Protein AF-A0A2G7GW91-F1 (afdb_monomer)

Sequence (161 aa):
MSASPCAATITGAGRRMSYNGSCSSRGRRMSDLETQLFVAMFKKSPIGMALVSPLGRFMTVNDALCALLGYPRERLLTLTFQDITHPDDLDADLTLLRQLMDGDITQYEMRKRYRHADGELLWAQLNVSMILGDDGGPAFFVSQIQGLPVPAPTWPAPVSG

Solvent-accessible surface area (backbone atoms only — not comparable to full-atom values): 9797 Å² total; per-residue (Å²): 138,90,85,87,85,86,87,83,88,84,86,88,83,90,80,92,78,82,86,84,71,83,87,76,100,78,84,80,65,67,64,58,53,54,51,50,50,49,52,47,53,53,53,69,34,85,53,15,31,34,36,26,38,80,85,39,34,32,75,46,70,20,60,34,30,26,65,73,37,60,38,57,64,74,58,48,50,74,36,38,61,70,80,35,36,37,73,90,49,40,64,61,51,54,51,54,49,48,38,39,73,74,60,80,33,70,56,53,72,50,79,44,44,32,52,30,66,88,69,50,80,40,38,27,44,39,38,40,35,68,40,68,38,97,86,71,44,77,54,31,31,47,35,40,41,40,83,44,78,76,78,76,82,84,71,76,75,80,78,77,127

pLDDT: mean 81.81, std 23.0, range [27.7, 98.19]

Foldseek 3Di:
DDDDDDDDDDDDDDDDDPPPDDDDPDDPPPVVVVVVVVCCCQQVPLWWKFKAFLVQATPFIYPNVCVQQVHDRVVSNVDGQLVFFDPVCNVVVVVVSVCCQVVVDQKDKDWGWTQHPVRDIWIWIKIKGFDADPVRGTGIIMITIGTDPDDDPPDDDPPPD

Nearest PDB structures (foldseek):
  4zpk-assembly1_A  TM=8.895E-01  e=8.158E-08  Mus musculus
  4zp4-assembly1_A  TM=9.093E-01  e=2.058E-07  Mus musculus
  4zqd-assembly1_A  TM=9.017E-01  e=1.833E-07  Mus musculus
  5y7y-assembly1_B  TM=8.865E-01  e=2.448E-07  Bos taurus
  9bkv-assembly1_B  TM=7.837E-01  e=2.336E-06  Escherichia coli

Radius of gyration: 28.48 Å; Cα contacts (8 Å, |Δi|>4): 214; chains: 1; bounding box: 111×49×49 Å

Secondary structure (DSSP, 8-state):
-------------S------------SSSHHHHHHHHHHHHHHH-SSEEEEE-TTSBEEEE-HHHHHHH---HHHHHHSBHHHHB-HHHHHHHHHHHHHHHHTS-SEEEEEEEEE-TTS-EEEEEEEEEEEE-TTSSEEEEEEEEEE-PPPPP-PPPP---

Mean predicted aligned error: 12.07 Å

Structure (mmCIF, N/CA/C/O backbone):
data_AF-A0A2G7GW91-F1
#
_entry.id   AF-A0A2G7GW91-F1
#
loop_
_atom_site.group_PDB
_atom_site.id
_atom_site.type_symbol
_atom_site.label_atom_id
_atom_site.label_alt_id
_atom_site.label_comp_id
_atom_site.label_asym_id
_atom_site.label_entity_id
_atom_site.label_seq_id
_atom_site.pdbx_PDB_ins_code
_atom_site.Cartn_x
_atom_site.Cartn_y
_atom_site.Cartn_z
_atom_site.occupancy
_atom_site.B_iso_or_equiv
_atom_site.auth_seq_id
_atom_site.auth_comp_id
_atom_site.auth_asym_id
_atom_site.auth_atom_id
_atom_site.pdbx_PDB_model_num
ATOM 1 N N . MET A 1 1 ? 54.455 -26.259 28.833 1.00 38.09 1 MET A N 1
ATOM 2 C CA . MET A 1 1 ? 55.429 -26.974 27.982 1.00 38.09 1 MET A CA 1
ATOM 3 C C . MET A 1 1 ? 56.048 -25.953 27.047 1.00 38.09 1 MET A C 1
ATOM 5 O O . MET A 1 1 ? 55.324 -25.284 26.326 1.00 38.09 1 MET A O 1
ATOM 9 N N . SER A 1 2 ? 57.352 -25.744 27.204 1.00 37.44 2 SER A N 1
ATOM 10 C CA . SER A 1 2 ? 58.182 -24.775 26.484 1.00 3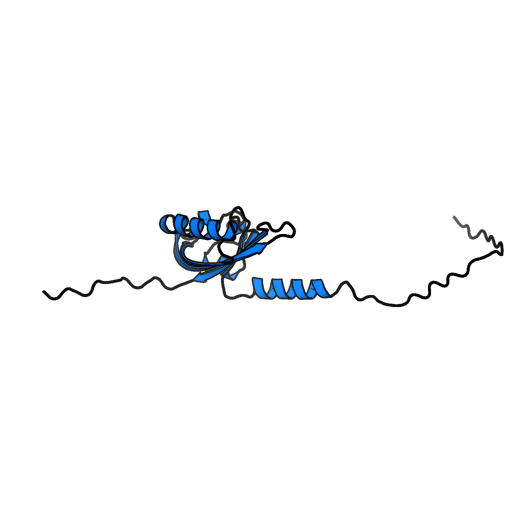7.44 2 SER A CA 1
ATOM 11 C C . SER A 1 2 ? 58.694 -25.397 25.186 1.00 37.44 2 SER A C 1
ATOM 13 O O . SER A 1 2 ? 59.172 -26.528 25.236 1.00 37.44 2 SER A O 1
ATOM 15 N N . ALA A 1 3 ? 58.628 -24.661 24.074 1.00 33.16 3 ALA A N 1
ATOM 16 C CA . ALA A 1 3 ? 59.580 -24.779 22.970 1.00 33.16 3 ALA A CA 1
ATOM 17 C C . ALA A 1 3 ? 59.460 -23.565 22.024 1.00 33.16 3 ALA A C 1
ATOM 19 O O . ALA A 1 3 ? 58.476 -23.410 21.308 1.00 33.16 3 ALA A O 1
ATOM 20 N N . SER A 1 4 ? 60.501 -22.737 22.018 1.00 32.06 4 SER A N 1
ATOM 21 C CA . SER A 1 4 ? 60.953 -21.899 20.895 1.00 32.06 4 SER A CA 1
ATOM 22 C C . SER A 1 4 ? 62.344 -22.417 20.494 1.00 32.06 4 SER A C 1
ATOM 24 O O . SER A 1 4 ? 62.988 -23.057 21.326 1.00 32.06 4 SER A O 1
ATOM 26 N N . PRO A 1 5 ? 62.938 -22.007 19.362 1.00 42.91 5 PRO A N 1
ATOM 27 C CA . PRO A 1 5 ? 62.417 -21.885 18.000 1.00 42.91 5 PRO A CA 1
ATOM 28 C C . PRO A 1 5 ? 63.302 -22.698 17.018 1.00 42.91 5 PRO A C 1
ATOM 30 O O . PRO A 1 5 ? 64.439 -23.042 17.328 1.00 42.91 5 PRO A O 1
ATOM 33 N N . CYS A 1 6 ? 62.826 -22.978 15.802 1.00 30.09 6 CYS A N 1
ATOM 34 C CA . CYS A 1 6 ? 63.674 -23.533 14.740 1.00 30.09 6 CYS A CA 1
ATOM 35 C C . CYS A 1 6 ? 63.879 -22.464 13.663 1.00 30.09 6 CYS A C 1
ATOM 37 O O . CYS A 1 6 ? 62.942 -22.087 12.961 1.00 30.09 6 CYS A O 1
ATOM 39 N N . ALA A 1 7 ? 65.097 -21.931 13.588 1.00 32.53 7 ALA A N 1
ATOM 40 C CA . ALA A 1 7 ? 65.529 -21.036 12.528 1.00 32.53 7 ALA A CA 1
ATOM 41 C C . ALA A 1 7 ? 65.976 -21.866 11.319 1.00 32.53 7 ALA A C 1
ATOM 43 O O . ALA 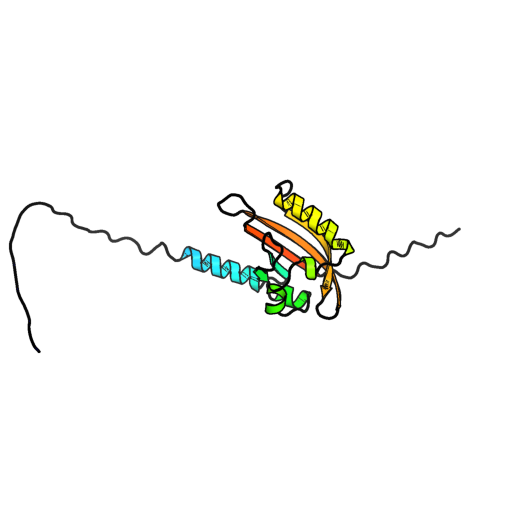A 1 7 ? 66.811 -22.758 11.455 1.00 32.53 7 ALA A O 1
ATOM 44 N N . ALA A 1 8 ? 65.467 -21.532 10.137 1.00 33.03 8 ALA A N 1
ATOM 45 C CA . ALA A 1 8 ? 66.043 -21.967 8.874 1.00 33.03 8 ALA A CA 1
ATOM 46 C C . ALA A 1 8 ? 66.164 -20.749 7.954 1.00 33.03 8 ALA A C 1
ATOM 48 O O . ALA A 1 8 ? 65.174 -20.238 7.433 1.00 33.03 8 ALA A O 1
ATOM 49 N N . THR A 1 9 ? 67.399 -20.283 7.784 1.00 29.86 9 THR A N 1
ATOM 50 C CA . THR A 1 9 ? 67.793 -19.304 6.770 1.00 29.86 9 THR A CA 1
ATOM 51 C C . THR A 1 9 ? 68.419 -20.070 5.615 1.00 29.86 9 THR A C 1
ATOM 53 O O . THR A 1 9 ? 69.465 -20.687 5.801 1.00 29.86 9 THR A O 1
ATOM 56 N N . ILE A 1 10 ? 67.824 -19.999 4.423 1.00 32.16 10 ILE A N 1
ATOM 57 C CA . ILE A 1 10 ? 68.525 -20.271 3.162 1.00 32.16 10 ILE A CA 1
ATOM 58 C C . ILE A 1 10 ? 68.191 -19.155 2.172 1.00 32.16 10 ILE A C 1
ATOM 60 O O . ILE A 1 10 ? 67.036 -18.791 1.955 1.00 32.16 10 ILE A O 1
ATOM 64 N N . THR A 1 11 ? 69.260 -18.605 1.608 1.00 31.27 11 THR A N 1
ATOM 65 C CA . THR A 1 11 ? 69.328 -17.445 0.726 1.00 31.27 11 THR A CA 1
ATOM 66 C C . THR A 1 11 ? 69.254 -17.869 -0.745 1.00 31.27 11 THR A C 1
ATOM 68 O O . THR A 1 11 ? 70.051 -18.693 -1.176 1.00 31.27 11 THR A O 1
ATOM 71 N N . GLY A 1 12 ? 68.390 -17.205 -1.525 1.00 27.70 12 GLY A N 1
ATOM 72 C CA . GLY A 1 12 ? 68.695 -16.773 -2.900 1.00 27.70 12 GLY A CA 1
ATOM 73 C C . GLY A 1 12 ? 68.200 -17.623 -4.080 1.00 27.70 12 GLY A C 1
ATOM 74 O O . GLY A 1 12 ? 68.814 -18.625 -4.415 1.00 27.70 12 GLY A O 1
ATOM 75 N N . ALA A 1 13 ? 67.181 -17.123 -4.800 1.00 33.03 13 ALA A N 1
ATOM 76 C CA . ALA A 1 13 ? 67.270 -16.741 -6.224 1.00 33.03 13 ALA A CA 1
ATOM 77 C C . ALA A 1 13 ? 65.897 -16.294 -6.789 1.00 33.03 13 ALA A C 1
ATOM 79 O O . ALA A 1 13 ? 64.993 -17.097 -6.979 1.00 33.03 13 ALA A O 1
ATOM 80 N N . GLY A 1 14 ? 65.766 -15.003 -7.126 1.00 34.25 14 GLY A N 1
ATOM 81 C CA . GLY A 1 14 ? 64.985 -14.569 -8.296 1.00 34.25 14 GLY A CA 1
ATOM 82 C C . GLY A 1 14 ? 63.454 -14.442 -8.212 1.00 34.25 14 GLY A C 1
ATOM 83 O O . GLY A 1 14 ? 62.754 -15.117 -8.958 1.00 34.25 14 GLY A O 1
ATOM 84 N N . ARG A 1 15 ? 62.934 -13.468 -7.450 1.00 34.94 15 ARG A N 1
ATOM 85 C CA . ARG A 1 15 ? 61.995 -12.430 -7.952 1.00 34.94 15 ARG A CA 1
ATOM 86 C C . ARG A 1 15 ? 61.573 -11.487 -6.826 1.00 34.94 15 ARG A C 1
ATOM 88 O O . ARG A 1 15 ? 60.989 -11.890 -5.829 1.00 34.94 15 ARG A O 1
ATOM 95 N N . ARG A 1 16 ? 61.869 -10.202 -7.009 1.00 34.00 16 ARG A N 1
ATOM 96 C CA . ARG A 1 16 ? 61.405 -9.106 -6.158 1.00 34.00 16 ARG A CA 1
ATOM 97 C C . ARG A 1 16 ? 59.973 -8.777 -6.578 1.00 34.00 16 ARG A C 1
ATOM 99 O O . ARG A 1 16 ? 59.779 -8.247 -7.665 1.00 34.00 16 ARG A O 1
ATOM 106 N N . MET A 1 17 ? 58.986 -9.072 -5.740 1.00 28.67 17 MET A N 1
ATOM 107 C CA . MET A 1 17 ? 57.675 -8.432 -5.842 1.00 28.67 17 MET A CA 1
ATOM 108 C C . MET A 1 17 ? 57.379 -7.781 -4.495 1.00 28.67 17 MET A C 1
ATOM 110 O O . MET A 1 17 ? 56.938 -8.410 -3.539 1.00 28.67 17 MET A O 1
ATOM 114 N N . SER A 1 18 ? 57.750 -6.507 -4.404 1.00 33.81 18 SER A N 1
ATOM 115 C CA . SER A 1 18 ? 57.391 -5.633 -3.297 1.00 33.81 18 SER A CA 1
ATOM 116 C C . SER A 1 18 ? 55.898 -5.340 -3.409 1.00 33.81 18 SER A C 1
ATOM 118 O O . SER A 1 18 ? 55.497 -4.581 -4.287 1.00 33.81 18 SER A O 1
ATOM 120 N N . TYR A 1 19 ? 55.070 -5.926 -2.544 1.00 30.00 19 TYR A N 1
ATOM 121 C CA . TYR A 1 19 ? 53.670 -5.518 -2.433 1.00 30.00 19 TYR A CA 1
ATOM 122 C C . TYR A 1 19 ? 53.586 -4.270 -1.546 1.00 30.00 19 TYR A C 1
ATOM 124 O O . TYR A 1 19 ? 53.206 -4.325 -0.382 1.00 30.00 19 TYR A O 1
ATOM 132 N N . ASN A 1 20 ? 53.994 -3.127 -2.103 1.00 43.78 20 ASN A N 1
ATOM 133 C CA . ASN A 1 20 ? 53.582 -1.824 -1.591 1.00 43.78 20 ASN A CA 1
ATOM 134 C C . ASN A 1 20 ? 52.271 -1.458 -2.286 1.00 43.78 20 ASN A C 1
ATOM 136 O O . ASN A 1 20 ? 52.258 -0.805 -3.325 1.00 43.78 20 ASN A O 1
ATOM 140 N N . GLY A 1 21 ? 51.174 -1.929 -1.702 1.00 36.09 21 GLY A N 1
ATOM 141 C CA . GLY A 1 21 ? 49.817 -1.508 -2.021 1.00 36.09 21 GLY A CA 1
ATOM 142 C C . GLY A 1 21 ? 49.141 -1.017 -0.751 1.00 36.09 21 GLY A C 1
ATOM 143 O O . GLY A 1 21 ? 48.361 -1.738 -0.137 1.00 36.09 21 GLY A O 1
ATOM 144 N N . SER A 1 22 ? 49.470 0.201 -0.326 1.00 46.44 22 SER A N 1
ATOM 145 C CA . SER A 1 22 ? 48.505 1.029 0.395 1.00 46.44 22 SER A CA 1
ATOM 146 C C . SER A 1 22 ? 47.403 1.455 -0.590 1.00 46.44 22 SER A C 1
ATOM 148 O O . SER A 1 22 ? 47.649 1.454 -1.795 1.00 46.44 22 SER A O 1
ATOM 150 N N . CYS A 1 23 ? 46.232 1.861 -0.071 1.00 39.84 23 CYS A N 1
ATOM 151 C CA . CYS A 1 23 ? 45.029 2.337 -0.792 1.00 39.84 23 CYS A CA 1
ATOM 152 C C . CYS A 1 23 ? 43.991 1.219 -1.061 1.00 39.84 23 CYS A C 1
ATOM 154 O O . CYS A 1 23 ? 44.281 0.255 -1.748 1.00 39.84 23 CYS A O 1
ATOM 156 N N . SER A 1 24 ? 42.739 1.250 -0.598 1.00 38.16 24 SER A N 1
ATOM 157 C CA . SER A 1 24 ? 42.001 2.179 0.259 1.00 38.16 24 SER A CA 1
ATOM 158 C C . SER A 1 24 ? 40.760 1.464 0.802 1.00 38.16 24 SER A C 1
ATOM 160 O O . SER A 1 24 ? 40.005 0.838 0.062 1.00 38.16 24 SER A O 1
ATOM 162 N N . SER A 1 25 ? 40.495 1.619 2.093 1.00 41.97 25 SER A N 1
ATOM 163 C CA . SER A 1 25 ? 39.263 1.224 2.779 1.00 41.97 25 SER A CA 1
ATOM 164 C C . SER A 1 25 ? 38.088 2.135 2.379 1.00 41.97 25 SER A C 1
ATOM 166 O O . SER A 1 25 ? 37.667 3.008 3.139 1.00 41.97 25 SER A O 1
ATOM 168 N N . ARG A 1 26 ? 37.563 1.980 1.156 1.00 52.03 26 ARG A N 1
ATOM 169 C CA . ARG A 1 26 ? 36.552 2.904 0.605 1.00 52.03 26 ARG A CA 1
ATOM 170 C C . ARG A 1 26 ? 35.450 2.231 -0.233 1.00 52.03 26 ARG A C 1
ATOM 172 O O . ARG A 1 26 ? 35.026 2.788 -1.231 1.00 52.03 26 ARG A O 1
ATOM 179 N N . GLY A 1 27 ? 34.977 1.049 0.180 1.00 46.25 27 GLY A N 1
ATOM 180 C CA . GLY A 1 27 ? 33.932 0.303 -0.552 1.00 46.25 27 GLY A CA 1
ATOM 181 C C . GLY A 1 27 ? 32.720 -0.179 0.257 1.00 46.25 27 GLY A C 1
ATOM 182 O O . GLY A 1 27 ? 31.865 -0.842 -0.305 1.00 46.25 27 GLY A O 1
ATOM 183 N N . ARG A 1 28 ? 32.626 0.114 1.564 1.00 49.16 28 ARG A N 1
ATOM 184 C CA . ARG A 1 28 ? 31.575 -0.454 2.443 1.00 49.16 28 ARG A CA 1
ATOM 185 C C . ARG A 1 28 ? 30.603 0.551 3.079 1.00 49.16 28 ARG A C 1
ATOM 187 O O . ARG A 1 28 ? 29.814 0.152 3.913 1.00 49.16 28 ARG A O 1
ATOM 194 N N . ARG A 1 29 ? 30.663 1.844 2.730 1.00 49.62 29 ARG A N 1
ATOM 195 C CA . ARG A 1 29 ? 29.870 2.901 3.405 1.00 49.62 29 ARG A CA 1
ATOM 196 C C . ARG A 1 29 ? 28.658 3.433 2.626 1.00 49.62 29 ARG A C 1
ATOM 198 O O . ARG A 1 29 ? 27.825 4.087 3.239 1.00 49.62 29 ARG A O 1
ATOM 205 N N . MET A 1 30 ? 28.551 3.176 1.318 1.00 46.69 30 MET A N 1
ATOM 206 C CA . MET A 1 30 ? 27.455 3.725 0.495 1.00 46.69 30 MET A CA 1
ATOM 207 C C . MET A 1 30 ? 26.102 3.057 0.808 1.00 46.69 30 MET A C 1
ATOM 209 O O . MET A 1 30 ? 25.104 3.751 0.967 1.00 46.69 30 MET A O 1
ATOM 213 N N . SER A 1 31 ? 26.099 1.733 1.009 1.00 69.62 31 SER A N 1
ATOM 214 C CA . SER A 1 31 ? 24.890 0.930 1.254 1.00 69.62 31 SER A CA 1
ATOM 215 C C . SER A 1 31 ? 24.174 1.275 2.559 1.00 69.62 31 SER A C 1
ATOM 217 O O . SER A 1 31 ? 22.948 1.213 2.638 1.00 69.62 31 SER A O 1
ATOM 219 N N . ASP A 1 32 ? 24.931 1.635 3.596 1.00 83.88 32 ASP A N 1
ATOM 220 C CA . ASP A 1 32 ? 24.373 1.861 4.930 1.00 83.88 32 ASP A CA 1
ATOM 221 C C . ASP A 1 32 ? 23.570 3.159 4.972 1.00 83.88 32 ASP A C 1
ATOM 223 O O . ASP A 1 32 ? 22.502 3.205 5.581 1.00 83.88 32 ASP A O 1
ATOM 227 N N . LEU A 1 33 ? 24.057 4.203 4.293 1.00 88.62 33 LEU A N 1
ATOM 228 C CA . LEU A 1 33 ? 23.341 5.468 4.184 1.00 88.62 33 LEU A CA 1
ATOM 229 C C . LEU A 1 33 ? 22.082 5.309 3.329 1.00 88.62 33 LEU A C 1
ATOM 231 O O . LEU A 1 33 ? 21.021 5.758 3.745 1.00 88.62 33 LEU A O 1
ATOM 235 N N . GLU A 1 34 ? 22.168 4.636 2.181 1.00 88.44 34 GLU A N 1
ATOM 236 C CA . GLU A 1 34 ? 21.005 4.362 1.324 1.00 88.44 34 GLU A CA 1
ATOM 237 C C . GLU A 1 34 ? 19.939 3.546 2.065 1.00 88.44 34 GLU A C 1
ATOM 239 O O . GLU A 1 34 ? 18.760 3.897 2.041 1.00 88.44 34 GLU A O 1
ATOM 244 N N . THR A 1 35 ? 20.355 2.525 2.818 1.00 88.44 35 THR A N 1
ATOM 245 C CA . THR A 1 35 ? 19.453 1.732 3.666 1.00 88.44 35 THR A CA 1
ATOM 246 C C . THR A 1 35 ? 18.821 2.592 4.759 1.00 88.44 35 THR A C 1
ATOM 248 O O . THR A 1 35 ? 17.614 2.517 4.985 1.00 88.44 35 THR A O 1
ATOM 251 N N . GLN A 1 36 ? 19.603 3.437 5.437 1.00 89.75 36 GLN A N 1
ATOM 252 C CA . GLN A 1 36 ? 19.082 4.342 6.465 1.00 89.75 36 GLN A CA 1
ATOM 253 C C . GLN A 1 36 ? 18.101 5.362 5.886 1.00 89.75 36 GLN A C 1
ATOM 255 O O . GLN A 1 36 ? 17.065 5.613 6.500 1.00 89.75 36 GLN A O 1
ATOM 260 N N . LEU A 1 37 ? 18.396 5.920 4.711 1.00 91.06 37 LEU A N 1
ATOM 261 C CA . LEU A 1 37 ? 17.519 6.853 4.008 1.00 91.06 37 LEU A CA 1
ATOM 262 C C . LEU A 1 37 ? 16.222 6.166 3.586 1.00 91.06 37 LEU A C 1
ATOM 264 O O . LEU A 1 37 ? 15.151 6.697 3.870 1.00 91.06 37 LEU A O 1
ATOM 268 N N . PHE A 1 38 ? 16.298 4.965 3.008 1.00 89.44 38 PHE A N 1
ATOM 269 C CA . PHE A 1 38 ? 15.121 4.169 2.667 1.00 89.44 38 PHE A CA 1
ATOM 270 C C . PHE A 1 38 ? 14.260 3.894 3.902 1.00 89.44 38 PHE A C 1
ATOM 272 O O . PHE A 1 38 ? 13.068 4.194 3.910 1.00 89.44 38 PHE A O 1
ATOM 279 N N . VAL A 1 39 ? 14.864 3.377 4.976 1.00 90.00 39 VAL A N 1
ATOM 280 C CA . VAL A 1 39 ? 14.149 3.086 6.225 1.00 90.00 39 VAL A CA 1
ATOM 281 C C . VAL A 1 39 ? 13.527 4.357 6.797 1.00 90.00 39 VAL A C 1
ATOM 283 O O . VAL A 1 39 ? 12.388 4.314 7.258 1.00 90.00 39 VAL A O 1
ATOM 286 N N . ALA A 1 40 ? 14.235 5.487 6.758 1.00 91.56 40 ALA A N 1
ATOM 287 C CA . ALA A 1 40 ? 13.720 6.762 7.237 1.00 91.56 40 ALA A CA 1
ATOM 288 C C . ALA A 1 40 ? 12.526 7.241 6.403 1.00 91.56 40 ALA A C 1
ATOM 290 O O . ALA A 1 40 ? 11.495 7.559 6.986 1.00 91.56 40 ALA A O 1
ATOM 291 N N . MET A 1 41 ? 12.633 7.250 5.073 1.00 93.00 41 MET A N 1
ATOM 292 C CA . MET A 1 41 ? 11.549 7.670 4.178 1.00 93.00 41 MET A CA 1
ATOM 293 C C . MET A 1 41 ? 10.336 6.750 4.311 1.00 93.00 41 MET A C 1
ATOM 295 O O . MET A 1 41 ? 9.224 7.228 4.501 1.00 93.00 41 MET A O 1
ATOM 299 N N . PHE A 1 42 ? 10.549 5.433 4.299 1.00 94.19 42 PHE A N 1
ATOM 300 C CA . PHE A 1 42 ? 9.472 4.454 4.390 1.00 94.19 42 PHE A CA 1
ATOM 301 C C . PHE A 1 42 ? 8.765 4.504 5.751 1.00 94.19 42 PHE A C 1
ATOM 303 O O . PHE A 1 42 ? 7.538 4.595 5.810 1.00 94.19 42 PHE A O 1
ATOM 310 N N . LYS A 1 43 ? 9.517 4.482 6.863 1.00 91.75 43 LYS A N 1
ATOM 311 C CA . LYS A 1 43 ? 8.931 4.442 8.214 1.00 91.75 43 LYS A CA 1
ATOM 312 C C . LYS A 1 43 ? 8.373 5.783 8.681 1.00 91.75 43 LYS A C 1
ATOM 314 O O . LYS A 1 43 ? 7.382 5.780 9.398 1.00 91.75 43 LYS A O 1
ATOM 319 N N . LYS A 1 44 ? 9.006 6.907 8.324 1.00 90.81 44 LYS A N 1
ATOM 320 C CA . LYS A 1 44 ? 8.584 8.246 8.775 1.00 90.81 44 LYS A CA 1
ATOM 321 C C . LYS A 1 44 ? 7.609 8.934 7.819 1.00 90.81 44 LYS A C 1
ATOM 323 O O . LYS A 1 44 ? 7.201 10.057 8.105 1.00 90.81 44 LYS A O 1
ATOM 328 N N . SER A 1 45 ? 7.254 8.306 6.696 1.00 93.62 45 SER A N 1
ATOM 329 C CA . SER A 1 45 ? 6.244 8.855 5.792 1.00 93.62 45 SER A CA 1
ATOM 330 C C . SER A 1 45 ? 4.889 8.969 6.507 1.00 93.62 45 SER A C 1
ATOM 332 O O . SER A 1 45 ? 4.456 7.997 7.128 1.00 93.62 45 SER A O 1
ATOM 334 N N . PRO A 1 46 ? 4.200 10.122 6.412 1.00 93.75 46 PRO A N 1
ATOM 335 C CA . PRO A 1 46 ? 2.843 10.281 6.932 1.00 93.75 46 PRO A CA 1
ATOM 336 C C . PRO A 1 46 ? 1.789 9.581 6.059 1.00 93.75 46 PRO A C 1
ATOM 338 O O . PRO A 1 46 ? 0.646 9.431 6.481 1.00 93.75 46 PRO A O 1
ATOM 341 N N . ILE A 1 47 ? 2.154 9.171 4.842 1.00 96.50 47 ILE A N 1
ATOM 342 C CA . ILE A 1 47 ? 1.280 8.440 3.922 1.00 96.50 47 ILE A CA 1
ATOM 343 C C . ILE A 1 47 ? 1.464 6.944 4.173 1.00 96.50 47 ILE A C 1
ATOM 345 O O . ILE A 1 47 ? 2.586 6.480 4.398 1.00 96.50 47 ILE A O 1
ATOM 349 N N . GLY A 1 48 ? 0.375 6.176 4.121 1.00 97.75 48 GLY A N 1
ATOM 350 C CA . GLY A 1 48 ? 0.444 4.725 4.229 1.00 97.75 48 GLY A CA 1
ATOM 351 C C . GLY A 1 48 ? 1.250 4.141 3.074 1.00 97.75 48 GLY A C 1
ATOM 352 O O . GLY A 1 48 ? 0.973 4.434 1.916 1.00 97.75 48 GLY A O 1
ATOM 353 N N . MET A 1 49 ? 2.257 3.327 3.369 1.00 98.06 49 MET A N 1
ATOM 354 C CA . MET A 1 49 ? 3.103 2.690 2.362 1.00 98.06 49 MET A CA 1
ATOM 355 C C . MET A 1 49 ? 3.173 1.187 2.583 1.00 98.06 49 MET A C 1
ATOM 357 O O . MET A 1 49 ? 3.268 0.718 3.720 1.00 98.06 49 MET A O 1
ATOM 361 N N . ALA A 1 50 ? 3.193 0.441 1.484 1.00 97.62 50 ALA A N 1
ATOM 362 C CA . ALA A 1 50 ? 3.432 -0.990 1.483 1.00 97.62 50 ALA A CA 1
ATOM 363 C C . ALA A 1 50 ? 4.343 -1.402 0.329 1.00 97.62 50 ALA A C 1
ATOM 365 O O . ALA A 1 50 ? 4.283 -0.821 -0.754 1.00 97.62 50 ALA A O 1
ATOM 366 N N . LEU A 1 51 ? 5.145 -2.441 0.562 1.00 96.88 51 LEU A N 1
ATOM 367 C CA . LEU A 1 51 ? 5.694 -3.254 -0.516 1.00 96.88 51 LEU A CA 1
ATOM 368 C C . LEU A 1 51 ? 4.848 -4.513 -0.642 1.00 96.88 51 LEU A C 1
ATOM 370 O O . LEU A 1 51 ? 4.619 -5.211 0.351 1.00 96.88 51 LEU A O 1
ATOM 374 N N . VAL A 1 52 ? 4.385 -4.787 -1.853 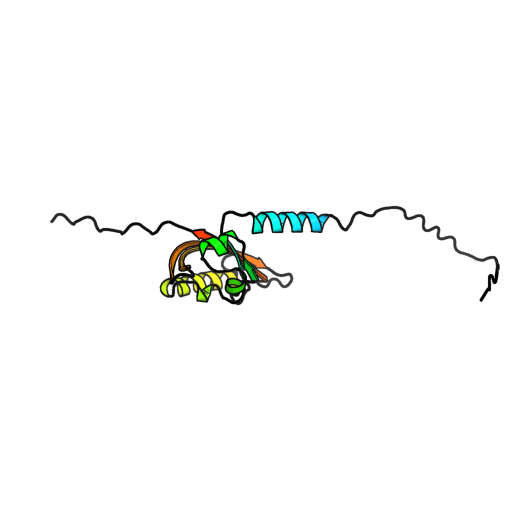1.00 97.31 52 VAL A N 1
ATOM 375 C CA . VAL A 1 52 ? 3.468 -5.887 -2.150 1.00 97.31 52 VAL A CA 1
ATOM 376 C C . VAL A 1 52 ? 4.137 -6.826 -3.143 1.00 97.31 52 VAL A C 1
ATOM 378 O O . VAL A 1 52 ? 4.715 -6.378 -4.128 1.00 97.31 52 VAL A O 1
ATOM 381 N N . SER A 1 53 ? 4.088 -8.129 -2.887 1.00 95.69 53 SER A N 1
ATOM 382 C CA . SER A 1 53 ? 4.642 -9.114 -3.815 1.00 95.69 53 SER A CA 1
ATOM 383 C C . SER A 1 53 ? 3.806 -9.203 -5.101 1.00 95.69 53 SER A C 1
ATOM 385 O O . SER A 1 53 ? 2.632 -8.826 -5.089 1.00 95.69 53 SER A O 1
ATOM 387 N N . PRO A 1 54 ? 4.337 -9.792 -6.187 1.00 92.56 54 PRO A N 1
ATOM 388 C CA . PRO A 1 54 ? 3.562 -10.088 -7.398 1.00 92.56 54 PRO A CA 1
ATOM 389 C C . PRO A 1 54 ? 2.310 -10.941 -7.137 1.00 92.56 54 PRO A C 1
ATOM 391 O O . PRO A 1 54 ? 1.327 -10.858 -7.861 1.00 92.56 54 PRO A O 1
ATOM 394 N N . LEU A 1 55 ? 2.315 -11.725 -6.052 1.00 92.06 55 LEU A N 1
ATOM 395 C CA . LEU A 1 55 ? 1.169 -12.522 -5.599 1.00 92.06 55 LEU A CA 1
ATOM 396 C C . LEU A 1 55 ? 0.168 -11.723 -4.744 1.00 92.06 55 LEU A C 1
ATOM 398 O O . LEU A 1 55 ? -0.771 -12.293 -4.193 1.00 92.06 55 LEU A O 1
ATOM 402 N N . GLY A 1 56 ? 0.382 -10.420 -4.566 1.00 93.50 56 GLY A N 1
ATOM 403 C CA . GLY A 1 56 ? -0.504 -9.537 -3.815 1.00 93.50 56 GLY A CA 1
ATOM 404 C C . GLY A 1 56 ? -0.334 -9.572 -2.295 1.00 93.50 56 GLY A C 1
ATOM 405 O O . GLY A 1 56 ? -1.137 -8.959 -1.591 1.00 93.50 56 GLY A O 1
ATOM 406 N N . ARG A 1 57 ? 0.681 -10.269 -1.764 1.00 97.00 57 ARG A N 1
ATOM 407 C CA . ARG A 1 57 ? 0.937 -10.336 -0.314 1.00 97.00 57 ARG A CA 1
ATOM 408 C C . ARG A 1 57 ? 1.720 -9.122 0.159 1.00 97.00 57 ARG A C 1
ATOM 410 O O . ARG A 1 57 ? 2.697 -8.731 -0.477 1.00 97.00 57 ARG A O 1
ATOM 417 N N . PHE A 1 58 ? 1.356 -8.581 1.316 1.00 97.56 58 PHE A N 1
ATOM 418 C CA . PHE A 1 58 ? 2.141 -7.522 1.946 1.00 97.56 58 PHE A CA 1
ATOM 419 C C . PHE A 1 58 ? 3.483 -8.073 2.440 1.00 97.56 58 PHE A C 1
ATOM 421 O O . PHE A 1 58 ? 3.534 -8.938 3.311 1.00 97.56 58 PHE A O 1
ATOM 428 N N . MET A 1 59 ? 4.579 -7.565 1.883 1.00 96.38 59 MET A N 1
ATOM 429 C CA . MET A 1 59 ? 5.943 -7.917 2.289 1.00 96.38 59 MET A CA 1
ATOM 430 C C . MET A 1 59 ? 6.425 -7.028 3.433 1.00 96.38 59 MET A C 1
ATOM 432 O O . MET A 1 59 ? 7.066 -7.493 4.372 1.00 96.38 59 MET A O 1
ATOM 436 N N . THR A 1 60 ? 6.110 -5.736 3.361 1.00 95.81 60 THR A N 1
ATOM 437 C CA . THR A 1 60 ? 6.326 -4.780 4.447 1.00 95.81 60 THR A CA 1
ATOM 438 C C . THR A 1 60 ? 5.311 -3.650 4.353 1.00 95.81 60 THR A C 1
ATOM 440 O O . THR A 1 60 ? 4.829 -3.324 3.272 1.00 95.81 60 THR A O 1
ATOM 443 N N . VAL A 1 61 ? 4.998 -3.048 5.493 1.00 97.75 61 VAL A N 1
ATOM 444 C CA . VAL A 1 61 ? 4.072 -1.918 5.637 1.00 97.75 61 VAL A CA 1
ATOM 445 C C . VAL A 1 61 ? 4.705 -0.868 6.544 1.00 97.75 61 VAL A C 1
ATOM 447 O O . VAL A 1 61 ? 5.549 -1.208 7.377 1.00 97.75 61 VAL A O 1
ATOM 450 N N . ASN A 1 62 ? 4.367 0.407 6.405 1.00 97.88 62 ASN A N 1
ATOM 451 C CA . ASN A 1 62 ? 4.795 1.421 7.372 1.00 97.88 62 ASN A CA 1
ATOM 452 C C . ASN A 1 62 ? 3.748 1.631 8.476 1.00 97.88 62 ASN A C 1
ATOM 454 O O . ASN A 1 62 ? 2.629 1.126 8.402 1.00 97.88 62 ASN A O 1
ATOM 458 N N . ASP A 1 63 ? 4.131 2.361 9.522 1.00 97.00 63 ASP A N 1
ATOM 459 C CA . ASP A 1 63 ? 3.261 2.564 10.685 1.00 97.00 63 ASP A CA 1
ATOM 460 C C . ASP A 1 63 ? 2.044 3.437 10.335 1.00 97.00 63 ASP A C 1
ATOM 462 O O . ASP A 1 63 ? 0.962 3.224 10.878 1.00 97.00 63 ASP A O 1
ATOM 466 N N . ALA A 1 64 ? 2.185 4.349 9.363 1.00 97.69 64 ALA A N 1
ATOM 467 C CA . ALA A 1 64 ? 1.077 5.144 8.843 1.00 97.69 64 ALA A CA 1
ATOM 468 C C . ALA A 1 64 ? -0.008 4.272 8.189 1.00 97.69 64 ALA A C 1
ATOM 470 O O . ALA A 1 64 ? -1.192 4.527 8.389 1.00 97.69 64 ALA A O 1
ATOM 471 N N . LEU A 1 65 ? 0.366 3.214 7.459 1.00 97.88 65 LEU A N 1
ATOM 472 C CA . LEU A 1 65 ? -0.607 2.300 6.861 1.00 97.88 65 LEU A CA 1
ATOM 473 C C . LEU A 1 65 ? -1.329 1.463 7.920 1.00 97.88 65 LEU A C 1
ATOM 475 O O . LEU A 1 65 ? -2.544 1.289 7.835 1.00 97.88 65 LEU A O 1
ATOM 479 N N . CYS A 1 66 ? -0.597 0.972 8.925 1.00 97.19 66 CYS A N 1
ATOM 480 C CA . CYS A 1 66 ? -1.194 0.268 10.061 1.00 97.19 66 CYS A CA 1
ATOM 481 C C . CYS A 1 66 ? -2.219 1.156 10.777 1.00 97.19 66 CYS A C 1
ATOM 483 O O . CYS A 1 66 ? -3.330 0.712 11.046 1.00 97.19 66 CYS A O 1
ATOM 485 N N . ALA A 1 67 ? -1.868 2.420 11.034 1.00 96.69 67 ALA A N 1
ATOM 486 C CA . ALA A 1 67 ? -2.765 3.386 11.662 1.00 96.69 67 ALA A CA 1
ATOM 487 C C . ALA A 1 67 ? -3.978 3.722 10.781 1.00 96.69 67 ALA A C 1
ATOM 489 O O . ALA A 1 67 ? -5.082 3.847 11.297 1.00 96.69 67 ALA A O 1
ATOM 490 N N . LEU A 1 68 ? -3.785 3.834 9.463 1.00 96.38 68 LEU A N 1
ATOM 491 C CA . LEU A 1 68 ? -4.859 4.135 8.517 1.00 96.38 68 LEU A CA 1
ATOM 492 C C . LEU A 1 68 ? -5.884 3.000 8.418 1.00 96.38 68 LEU A C 1
ATOM 494 O O . LEU A 1 68 ? -7.074 3.270 8.343 1.00 96.38 68 LEU A O 1
ATOM 498 N N . LEU A 1 69 ? -5.435 1.742 8.379 1.00 96.19 69 LEU A N 1
ATOM 499 C CA . LEU A 1 69 ? -6.316 0.580 8.200 1.00 96.19 69 LEU A CA 1
ATOM 500 C C . LEU A 1 69 ? -6.739 -0.088 9.520 1.00 96.19 69 LEU A C 1
ATOM 502 O O . LEU A 1 69 ? -7.564 -1.000 9.499 1.00 96.19 69 LEU A O 1
ATOM 506 N N . GLY A 1 70 ? -6.153 0.316 10.647 1.00 96.75 70 GLY A N 1
ATOM 507 C CA . GLY A 1 70 ? -6.460 -0.207 11.981 1.00 96.75 70 GLY A CA 1
ATOM 508 C C . GLY A 1 70 ? -5.898 -1.598 12.279 1.00 96.75 70 GLY A C 1
ATOM 509 O O . GLY A 1 70 ? -6.163 -2.153 13.344 1.00 96.75 70 GLY A O 1
ATOM 510 N N . TYR A 1 71 ? -5.127 -2.190 11.365 1.00 96.56 71 TYR A N 1
ATOM 511 C CA . TYR A 1 71 ? -4.550 -3.518 11.564 1.00 96.56 71 TYR A CA 1
ATOM 512 C C . TYR A 1 71 ? -3.165 -3.441 12.212 1.00 96.56 71 TYR A C 1
ATOM 514 O O . TYR A 1 71 ? -2.351 -2.591 11.837 1.00 96.56 71 TYR A O 1
ATOM 522 N N . PRO A 1 72 ? -2.824 -4.392 13.102 1.00 96.81 72 PRO A N 1
ATOM 523 C CA . PRO A 1 72 ? -1.442 -4.572 13.509 1.00 96.81 72 PRO A CA 1
ATOM 524 C C . PRO A 1 72 ? -0.601 -5.027 12.311 1.00 96.81 72 PRO A C 1
ATOM 526 O O . PRO A 1 72 ? -1.070 -5.761 11.431 1.00 96.81 72 PRO A O 1
ATOM 529 N N . ARG A 1 73 ? 0.668 -4.612 12.300 1.00 96.94 73 ARG A N 1
ATOM 530 C CA . ARG A 1 73 ? 1.638 -4.911 11.237 1.00 96.94 73 ARG A CA 1
ATOM 531 C C . ARG A 1 73 ? 1.672 -6.401 10.919 1.00 96.94 73 ARG A C 1
ATOM 533 O O . ARG A 1 73 ? 1.586 -6.785 9.759 1.00 96.94 73 ARG A O 1
ATOM 540 N N . GLU A 1 74 ? 1.759 -7.238 11.945 1.00 97.00 74 GLU A N 1
ATOM 541 C CA . GLU A 1 74 ? 1.870 -8.692 11.826 1.00 97.00 74 GLU A CA 1
ATOM 542 C C . GLU A 1 74 ? 0.658 -9.270 11.103 1.00 97.00 74 GLU A C 1
ATOM 544 O O . GLU A 1 74 ? 0.805 -10.173 10.282 1.00 97.00 74 GLU A O 1
ATOM 549 N N . ARG A 1 75 ? -0.537 -8.713 11.343 1.00 96.56 75 ARG A N 1
ATOM 550 C CA . ARG A 1 75 ? -1.740 -9.147 10.639 1.00 96.56 75 ARG A CA 1
ATOM 551 C C . ARG A 1 75 ? -1.699 -8.738 9.175 1.00 96.56 75 ARG A C 1
ATOM 553 O O . ARG A 1 75 ? -1.973 -9.590 8.332 1.00 96.56 75 ARG A O 1
ATOM 560 N N . LEU A 1 76 ? -1.318 -7.499 8.862 1.00 96.81 76 LEU A N 1
ATOM 561 C CA . LEU A 1 76 ? -1.197 -7.052 7.469 1.00 96.81 76 LEU A CA 1
ATOM 562 C C . LEU A 1 76 ? -0.235 -7.938 6.673 1.00 96.81 76 LEU A C 1
ATOM 564 O O . LEU A 1 76 ? -0.572 -8.341 5.570 1.00 96.81 76 LEU A O 1
ATOM 568 N N . LEU A 1 77 ? 0.895 -8.351 7.250 1.00 97.31 77 LEU A N 1
ATOM 569 C CA . LEU A 1 77 ? 1.861 -9.238 6.578 1.00 97.31 77 LEU A CA 1
ATOM 570 C C . LEU A 1 77 ? 1.326 -10.658 6.292 1.00 97.31 77 LEU A C 1
ATOM 572 O O . LEU A 1 77 ? 1.880 -11.392 5.469 1.00 97.31 77 LEU A O 1
ATOM 576 N N . THR A 1 78 ? 0.241 -11.070 6.952 1.00 96.69 78 THR A N 1
ATOM 577 C CA . THR A 1 78 ? -0.447 -12.339 6.648 1.00 96.69 78 THR A CA 1
ATOM 578 C C . THR A 1 78 ? -1.517 -12.204 5.569 1.00 96.69 78 THR A C 1
ATOM 580 O O . THR A 1 78 ? -1.950 -13.219 5.030 1.00 96.69 78 THR A O 1
ATOM 583 N N . LEU A 1 79 ? -1.922 -10.976 5.247 1.00 96.19 79 LEU A N 1
ATOM 584 C CA . LEU A 1 79 ? -2.996 -10.665 4.314 1.00 96.19 79 LEU A CA 1
ATOM 585 C C . LEU A 1 79 ? -2.464 -10.371 2.907 1.00 96.19 79 LEU A C 1
ATOM 587 O O . LEU A 1 79 ? -1.277 -10.103 2.681 1.00 96.19 79 LEU A O 1
ATOM 591 N N . THR A 1 80 ? -3.385 -10.390 1.956 1.00 96.44 80 THR A N 1
ATOM 592 C CA . THR A 1 80 ? -3.228 -9.808 0.627 1.00 96.44 80 THR A CA 1
ATOM 593 C C . THR A 1 80 ? -3.975 -8.481 0.540 1.00 96.44 80 THR A C 1
ATOM 595 O O . THR A 1 80 ? -4.884 -8.206 1.326 1.00 96.44 80 THR A O 1
ATOM 598 N N . PHE A 1 81 ? -3.640 -7.646 -0.446 1.00 94.25 81 PHE A N 1
ATOM 599 C CA . PHE A 1 81 ? -4.426 -6.432 -0.696 1.00 94.25 81 PHE A CA 1
ATOM 600 C C . PHE A 1 81 ? -5.886 -6.751 -1.073 1.00 94.25 81 PHE A C 1
ATOM 602 O O . PHE A 1 81 ? -6.773 -5.934 -0.826 1.00 94.25 81 PHE A O 1
ATOM 609 N N . GLN A 1 82 ? -6.143 -7.939 -1.630 1.00 95.38 82 GLN A N 1
ATOM 610 C CA . GLN A 1 82 ? -7.470 -8.404 -2.040 1.00 95.38 82 GLN A CA 1
ATOM 611 C C . GLN A 1 82 ? -8.369 -8.635 -0.815 1.00 95.38 82 GLN A C 1
ATOM 613 O O . GLN A 1 82 ? -9.532 -8.232 -0.811 1.00 95.38 82 GLN A O 1
ATOM 618 N N . ASP A 1 83 ? -7.802 -9.171 0.272 1.00 95.19 83 ASP A N 1
ATOM 619 C CA . ASP A 1 83 ? -8.526 -9.441 1.523 1.00 95.19 83 ASP A CA 1
ATOM 620 C C . ASP A 1 83 ? -9.092 -8.170 2.169 1.00 95.19 83 ASP A C 1
ATOM 622 O O . ASP A 1 83 ? -10.147 -8.200 2.809 1.00 95.19 83 ASP A O 1
ATOM 626 N N . ILE A 1 84 ? -8.417 -7.035 1.977 1.00 95.19 84 ILE A N 1
ATOM 627 C CA . ILE A 1 84 ? -8.793 -5.747 2.572 1.00 95.19 84 ILE A C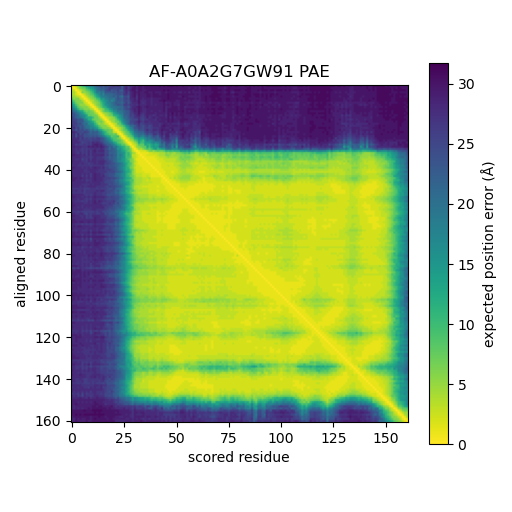A 1
ATOM 628 C C . ILE A 1 84 ? -9.472 -4.790 1.584 1.00 95.19 84 ILE A C 1
ATOM 630 O O . ILE A 1 84 ? -9.878 -3.707 1.989 1.00 95.19 84 ILE A O 1
ATOM 634 N N . THR A 1 85 ? -9.610 -5.154 0.307 1.00 95.38 85 THR A N 1
ATOM 635 C CA . THR A 1 85 ? -10.257 -4.309 -0.715 1.00 95.38 85 THR A CA 1
ATOM 636 C C . THR A 1 85 ? -11.743 -4.646 -0.835 1.00 95.38 85 THR A C 1
ATOM 638 O O . THR A 1 85 ? -12.120 -5.820 -0.849 1.00 95.38 85 THR A O 1
ATOM 641 N N . HIS A 1 86 ? -12.612 -3.636 -0.922 1.00 95.06 86 HIS A N 1
ATOM 642 C CA . HIS A 1 86 ? -14.052 -3.840 -1.120 1.00 95.06 86 HIS A CA 1
ATOM 643 C C . HIS A 1 86 ? -14.339 -4.661 -2.395 1.00 95.06 86 HIS A C 1
ATOM 645 O O . HIS A 1 86 ? -13.708 -4.388 -3.415 1.00 95.06 86 HIS A O 1
ATOM 651 N N . PRO A 1 87 ? -15.269 -5.643 -2.378 1.00 93.62 87 PRO A N 1
ATOM 652 C CA . PRO A 1 87 ? -15.525 -6.516 -3.527 1.00 93.62 87 PRO A CA 1
ATOM 653 C C . PRO A 1 87 ? -15.832 -5.752 -4.820 1.00 93.62 87 PRO A C 1
ATOM 655 O O . PRO A 1 87 ? -15.212 -6.051 -5.832 1.00 93.62 87 PRO A O 1
ATOM 658 N N . ASP A 1 88 ? -16.695 -4.726 -4.794 1.00 94.75 88 ASP A N 1
ATOM 659 C CA . ASP A 1 88 ? -17.010 -3.987 -6.033 1.00 94.75 88 ASP A CA 1
ATOM 660 C C . ASP A 1 88 ? -15.827 -3.190 -6.610 1.00 94.75 88 ASP A C 1
ATOM 662 O O . ASP A 1 88 ? -15.869 -2.812 -7.776 1.00 94.75 88 ASP A O 1
ATOM 666 N N . ASP A 1 89 ? -14.779 -2.927 -5.821 1.00 95.00 89 ASP A N 1
ATOM 667 C CA . ASP A 1 89 ? -13.590 -2.207 -6.295 1.00 95.00 89 ASP A CA 1
ATOM 668 C C . ASP A 1 89 ? -12.451 -3.169 -6.692 1.00 95.00 89 ASP A C 1
ATOM 670 O O . ASP A 1 89 ? -11.463 -2.747 -7.297 1.00 95.00 89 ASP A O 1
ATOM 674 N N . LEU A 1 90 ? -12.570 -4.460 -6.352 1.00 95.50 90 LEU A N 1
ATOM 675 C CA . LEU A 1 90 ? -11.512 -5.455 -6.531 1.00 95.50 90 LEU A CA 1
ATOM 676 C C . LEU A 1 90 ? -11.242 -5.753 -8.010 1.00 95.50 90 LEU A C 1
ATOM 678 O O . LEU A 1 90 ? -10.085 -5.798 -8.419 1.00 95.50 90 LEU A O 1
ATOM 682 N N . ASP A 1 91 ? -12.287 -5.919 -8.820 1.00 96.56 91 ASP A N 1
ATOM 683 C CA . ASP A 1 91 ? -12.132 -6.256 -10.242 1.00 96.56 91 ASP A CA 1
ATOM 684 C C . ASP A 1 91 ? -11.451 -5.131 -11.034 1.00 96.56 91 ASP A C 1
ATOM 686 O O . ASP A 1 91 ? -10.622 -5.388 -11.916 1.00 96.56 91 ASP A O 1
ATOM 690 N N . ALA A 1 92 ? -11.755 -3.876 -10.691 1.00 96.31 92 ALA A N 1
ATOM 691 C CA . ALA A 1 92 ? -11.110 -2.710 -11.285 1.00 96.31 92 ALA A CA 1
ATOM 692 C C . ALA A 1 92 ? -9.616 -2.649 -10.922 1.00 96.31 92 ALA A C 1
ATOM 694 O O . ALA A 1 92 ? -8.779 -2.456 -11.804 1.00 96.31 92 ALA A O 1
ATOM 695 N N . ASP A 1 93 ? -9.275 -2.889 -9.652 1.00 96.12 93 ASP A N 1
ATOM 696 C CA . ASP A 1 93 ? -7.885 -2.934 -9.180 1.00 96.12 93 ASP A CA 1
ATOM 697 C C . ASP A 1 93 ? -7.097 -4.073 -9.847 1.00 96.12 93 ASP A C 1
ATOM 699 O O . ASP A 1 93 ? -6.000 -3.864 -10.359 1.00 96.12 93 AS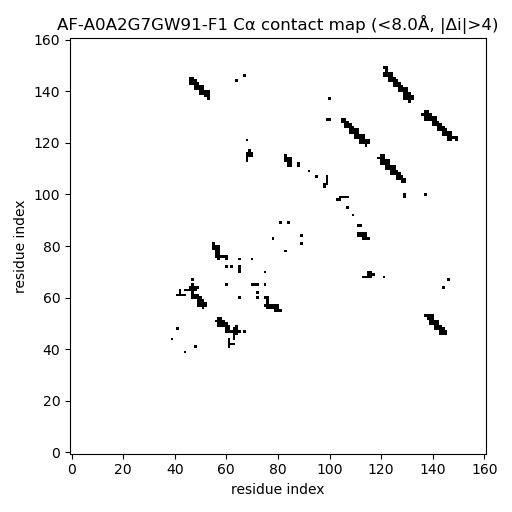P A O 1
ATOM 703 N N . LEU A 1 94 ? -7.684 -5.272 -9.946 1.00 95.94 94 LEU A N 1
ATOM 704 C CA . LEU A 1 94 ? -7.060 -6.414 -10.625 1.00 95.94 94 LEU A CA 1
ATOM 705 C C . LEU A 1 94 ? -6.848 -6.172 -12.123 1.00 95.94 94 LEU A C 1
ATOM 707 O O . LEU A 1 94 ? -5.882 -6.677 -12.692 1.00 95.94 94 LEU A O 1
ATOM 711 N N . THR A 1 95 ? -7.731 -5.413 -12.771 1.00 97.19 95 THR A N 1
ATOM 712 C CA . THR A 1 95 ? -7.576 -5.053 -14.186 1.00 97.19 95 THR A CA 1
ATOM 713 C C . THR A 1 95 ? -6.377 -4.129 -14.390 1.00 97.19 95 THR A C 1
ATOM 715 O O . THR A 1 95 ? -5.547 -4.400 -15.258 1.00 97.19 95 THR A O 1
ATOM 718 N N . LEU A 1 96 ? -6.237 -3.092 -13.558 1.00 96.88 96 LEU A N 1
ATOM 719 C CA . LEU A 1 96 ? -5.078 -2.191 -13.591 1.00 96.88 96 LEU A CA 1
ATOM 720 C C . LEU A 1 96 ? -3.783 -2.923 -13.225 1.00 96.88 96 LEU A C 1
ATOM 722 O O . LEU A 1 96 ? -2.756 -2.728 -13.871 1.00 96.88 96 LEU A O 1
ATOM 726 N N . LEU A 1 97 ? -3.837 -3.822 -12.240 1.00 95.50 97 LEU A N 1
ATOM 727 C CA . LEU A 1 97 ? -2.690 -4.636 -11.852 1.00 95.50 97 LEU A CA 1
ATOM 728 C C . LEU A 1 97 ? -2.218 -5.552 -12.989 1.00 95.50 97 LEU A C 1
ATOM 730 O O . LEU A 1 97 ? -1.016 -5.716 -13.167 1.00 95.50 97 LEU A O 1
ATOM 734 N N . ARG A 1 98 ? -3.133 -6.136 -13.774 1.00 95.50 98 ARG A N 1
ATOM 735 C CA . ARG A 1 98 ? -2.765 -6.936 -14.956 1.00 95.50 98 ARG A CA 1
ATOM 736 C C . ARG A 1 98 ? -2.058 -6.091 -16.008 1.00 95.50 98 ARG A C 1
ATOM 738 O O . ARG A 1 98 ? -0.961 -6.456 -16.398 1.00 95.50 98 ARG A O 1
ATOM 745 N N . GLN A 1 99 ? -2.612 -4.930 -16.364 1.00 95.38 99 GLN A N 1
ATOM 746 C CA . GLN A 1 99 ? -1.955 -3.995 -17.291 1.00 95.38 99 GLN A CA 1
ATOM 747 C C . GLN A 1 99 ? -0.557 -3.591 -16.799 1.00 95.38 99 GLN A C 1
ATOM 749 O O . GLN A 1 99 ? 0.377 -3.475 -17.588 1.00 95.38 99 GLN A O 1
ATOM 754 N N . LEU A 1 100 ? -0.401 -3.400 -15.484 1.00 94.44 100 LEU A N 1
ATOM 755 C CA . LEU A 1 100 ? 0.890 -3.105 -14.867 1.00 94.44 100 LEU A CA 1
ATOM 756 C C . LEU A 1 100 ? 1.874 -4.275 -15.020 1.00 94.44 100 LEU A C 1
ATOM 758 O O . LEU A 1 100 ? 3.024 -4.053 -15.378 1.00 94.44 100 LEU A O 1
ATOM 762 N N . MET A 1 101 ? 1.435 -5.511 -14.768 1.00 91.75 101 MET A N 1
ATOM 763 C CA . MET A 1 101 ? 2.272 -6.712 -14.898 1.00 91.75 101 MET A CA 1
ATOM 764 C C . MET A 1 101 ? 2.631 -7.044 -16.350 1.00 91.75 101 MET A C 1
ATOM 766 O O . MET A 1 101 ? 3.739 -7.515 -16.598 1.00 91.75 101 MET A O 1
ATOM 770 N N . ASP A 1 102 ? 1.722 -6.786 -17.289 1.00 92.56 102 ASP A N 1
ATOM 771 C CA . ASP A 1 102 ? 1.934 -7.001 -18.724 1.00 92.56 102 ASP A CA 1
ATOM 772 C C . ASP A 1 102 ? 2.859 -5.927 -19.334 1.00 92.56 102 ASP A C 1
ATOM 774 O O . ASP A 1 102 ? 3.367 -6.087 -20.443 1.00 92.56 102 ASP A O 1
ATOM 778 N N . GLY A 1 103 ? 3.131 -4.849 -18.587 1.00 90.56 103 GLY A N 1
ATOM 779 C CA . GLY A 1 103 ? 4.000 -3.750 -19.003 1.00 90.56 103 GLY A CA 1
ATOM 780 C C . GLY A 1 103 ? 3.309 -2.699 -19.873 1.00 90.56 103 GLY A C 1
ATOM 781 O O . GLY A 1 103 ? 3.981 -1.792 -20.365 1.00 90.56 103 GLY A O 1
ATOM 782 N N . ASP A 1 104 ? 1.984 -2.780 -20.032 1.00 93.56 104 ASP A N 1
ATOM 783 C CA . ASP A 1 104 ? 1.178 -1.779 -20.744 1.00 93.56 104 ASP A CA 1
ATOM 784 C C . ASP A 1 104 ? 1.227 -0.417 -20.037 1.00 93.56 104 ASP A C 1
ATOM 786 O O . ASP A 1 104 ? 1.182 0.641 -20.671 1.00 93.56 104 ASP A O 1
ATOM 790 N N . ILE A 1 105 ? 1.338 -0.445 -18.707 1.00 94.75 105 ILE A N 1
ATOM 791 C CA . ILE A 1 105 ? 1.516 0.725 -17.847 1.00 94.75 105 ILE A CA 1
ATOM 792 C C . ILE A 1 1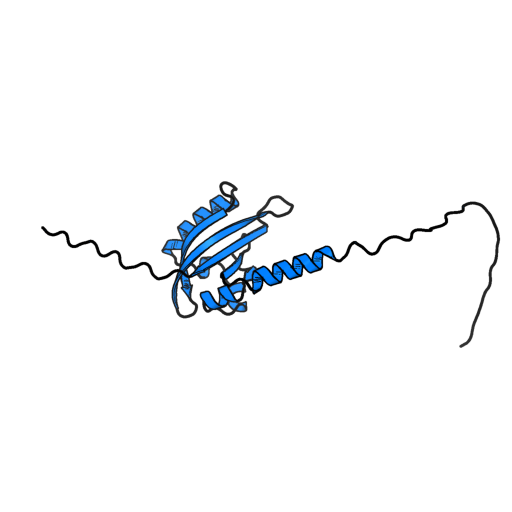05 ? 2.651 0.470 -16.851 1.00 94.75 105 ILE A C 1
ATOM 794 O O . ILE A 1 105 ? 2.934 -0.665 -16.488 1.00 94.75 105 ILE A O 1
ATOM 798 N N . THR A 1 106 ? 3.304 1.532 -16.378 1.00 90.00 106 THR A N 1
ATOM 799 C CA . THR A 1 106 ? 4.400 1.448 -15.385 1.00 90.00 106 THR A CA 1
ATOM 800 C C . THR A 1 106 ? 3.951 1.784 -13.963 1.00 90.00 106 THR A C 1
ATOM 802 O O . THR A 1 106 ? 4.645 1.491 -12.984 1.00 90.00 106 THR A O 1
ATOM 805 N N . GLN A 1 107 ? 2.779 2.403 -13.847 1.00 96.38 107 GLN A N 1
ATOM 806 C CA . GLN A 1 107 ? 2.128 2.775 -12.602 1.00 96.38 107 GLN A CA 1
ATOM 807 C C . GLN A 1 107 ? 0.629 2.963 -12.841 1.00 96.38 107 GLN A C 1
ATOM 809 O O . GLN A 1 107 ? 0.211 3.234 -13.967 1.00 96.38 107 GLN A O 1
ATOM 814 N N . TYR A 1 108 ? -0.165 2.890 -11.779 1.00 97.88 108 TYR A N 1
ATOM 815 C CA . TYR A 1 108 ? -1.568 3.288 -11.810 1.00 97.88 108 TYR A CA 1
ATOM 816 C C . TYR A 1 108 ? -1.976 3.991 -10.524 1.00 97.88 108 TYR A C 1
ATOM 818 O O . TYR A 1 108 ? -1.364 3.823 -9.466 1.00 97.88 108 TYR A O 1
ATOM 826 N N . GLU A 1 109 ? -3.051 4.762 -10.625 1.00 97.69 109 GLU A N 1
ATOM 827 C CA . GLU A 1 109 ? -3.718 5.365 -9.486 1.00 97.69 109 GLU A CA 1
ATOM 828 C C . GLU A 1 109 ? -5.212 5.054 -9.535 1.00 97.69 109 GLU A C 1
ATOM 830 O O . GLU A 1 109 ? -5.806 4.961 -10.610 1.00 97.69 109 GLU A O 1
ATOM 835 N N . MET A 1 110 ? -5.834 4.877 -8.373 1.00 97.00 110 MET A N 1
ATOM 836 C CA . MET A 1 110 ? -7.280 4.708 -8.286 1.00 97.00 110 MET A CA 1
ATOM 837 C C . MET A 1 110 ? -7.818 5.128 -6.925 1.00 97.00 110 MET A C 1
ATOM 839 O O . MET A 1 110 ? -7.141 5.042 -5.901 1.00 97.00 110 MET A O 1
ATOM 843 N N . ARG A 1 111 ? -9.091 5.516 -6.902 1.00 96.69 111 ARG A N 1
ATOM 844 C CA . ARG A 1 111 ? -9.850 5.695 -5.664 1.00 96.69 111 ARG A CA 1
ATOM 845 C C . ARG A 1 111 ? -10.626 4.423 -5.380 1.00 96.69 111 ARG A C 1
ATOM 847 O O . ARG A 1 111 ? -11.353 3.961 -6.254 1.00 96.69 111 ARG A O 1
ATOM 854 N N . LYS A 1 112 ? -10.494 3.880 -4.172 1.00 95.81 112 LYS A N 1
ATOM 855 C CA . LYS A 1 112 ? -11.217 2.668 -3.765 1.00 95.81 112 LYS A CA 1
ATOM 856 C C . LYS A 1 112 ? -11.520 2.631 -2.275 1.00 95.81 112 LYS A C 1
ATOM 858 O O . LYS A 1 112 ? -11.011 3.448 -1.502 1.00 95.81 112 LYS A O 1
ATOM 863 N N . ARG A 1 113 ? -12.347 1.664 -1.883 1.00 97.00 113 ARG A N 1
ATOM 864 C CA . ARG A 1 113 ? -12.718 1.390 -0.496 1.00 97.00 113 ARG A CA 1
ATOM 865 C C . ARG A 1 113 ? -11.878 0.245 0.070 1.00 97.00 113 ARG A C 1
ATOM 867 O O . ARG A 1 113 ? -11.776 -0.834 -0.520 1.00 97.00 113 ARG A O 1
ATOM 874 N N . TYR A 1 114 ? -11.320 0.479 1.249 1.00 96.62 114 TYR A N 1
ATOM 875 C CA . TYR A 1 114 ? -10.678 -0.528 2.084 1.00 96.62 114 TYR A CA 1
ATOM 876 C C . TYR A 1 114 ? -11.588 -0.919 3.250 1.00 96.62 114 TYR A C 1
ATOM 878 O O . TYR A 1 114 ? -12.346 -0.094 3.757 1.00 96.62 114 TYR A O 1
ATOM 886 N N . ARG A 1 115 ? -11.487 -2.173 3.690 1.00 95.94 115 ARG A N 1
ATOM 887 C CA . ARG A 1 115 ? -12.085 -2.667 4.934 1.00 95.94 115 ARG A CA 1
ATOM 888 C C . ARG A 1 115 ? -11.137 -2.386 6.093 1.00 95.94 115 ARG A C 1
ATOM 890 O O . ARG A 1 115 ? -10.065 -2.992 6.164 1.00 95.94 115 ARG A O 1
ATOM 897 N N . HIS A 1 116 ? -11.533 -1.487 6.983 1.00 95.44 116 HIS A N 1
ATOM 898 C CA . HIS A 1 116 ? -10.816 -1.218 8.222 1.00 95.44 116 HIS A CA 1
ATOM 899 C C . HIS A 1 116 ? -10.959 -2.404 9.198 1.00 95.44 116 HIS A C 1
ATOM 901 O O . HIS A 1 116 ? -11.861 -3.233 9.061 1.00 95.44 116 HIS A O 1
ATOM 907 N N . ALA A 1 117 ? -10.043 -2.526 10.161 1.00 94.19 117 ALA A N 1
ATOM 908 C CA . ALA A 1 117 ? -10.008 -3.650 11.101 1.00 94.19 117 ALA A CA 1
ATOM 909 C C . ALA A 1 117 ? -11.228 -3.738 12.039 1.00 94.19 117 ALA A C 1
ATOM 911 O O . ALA A 1 117 ? -11.520 -4.817 12.552 1.00 94.19 117 ALA A O 1
ATOM 912 N N . ASP A 1 118 ? -11.941 -2.632 12.256 1.00 93.69 118 ASP A N 1
ATOM 913 C CA . ASP A 1 118 ? -13.206 -2.592 13.009 1.00 93.69 118 ASP A CA 1
ATOM 914 C C . ASP A 1 118 ? -14.440 -2.957 12.161 1.00 93.69 118 ASP A C 1
ATOM 916 O O . ASP A 1 118 ? -15.532 -3.095 12.709 1.00 93.69 118 ASP A O 1
ATOM 920 N N . GLY A 1 119 ? -14.270 -3.160 10.850 1.00 90.31 119 GLY A N 1
ATOM 921 C CA . GLY A 1 119 ? -15.339 -3.485 9.906 1.00 90.31 119 GLY A CA 1
ATOM 922 C C . GLY A 1 119 ? -15.870 -2.298 9.101 1.00 90.31 119 GLY A C 1
ATOM 923 O O . GLY A 1 119 ? -16.611 -2.520 8.142 1.00 90.31 119 GLY A O 1
ATOM 924 N N . GLU A 1 120 ? -15.473 -1.066 9.423 1.00 91.88 120 GLU A N 1
ATOM 925 C CA . GLU A 1 120 ? -15.897 0.126 8.688 1.00 91.88 120 GLU A CA 1
ATOM 926 C C . GLU A 1 120 ? -15.220 0.238 7.313 1.00 91.88 120 GLU A C 1
ATOM 928 O O . GLU A 1 120 ? -14.155 -0.334 7.042 1.00 91.88 120 GLU A O 1
ATOM 933 N N . LEU A 1 121 ? -15.847 1.002 6.416 1.00 93.94 121 LEU A N 1
ATOM 934 C CA . LEU A 1 121 ? -15.289 1.291 5.097 1.00 93.94 121 LEU A CA 1
ATOM 935 C C . LEU A 1 121 ? -14.490 2.589 5.111 1.00 93.94 121 LEU A C 1
ATOM 937 O O . LEU A 1 121 ? -14.990 3.650 5.482 1.00 93.94 121 LEU A O 1
ATOM 941 N N . LEU A 1 122 ? -13.265 2.513 4.601 1.00 95.12 122 LEU A N 1
ATOM 942 C CA . LEU A 1 122 ? -12.372 3.650 4.448 1.00 95.12 122 LEU A CA 1
ATOM 943 C C . LEU A 1 122 ? -12.144 3.951 2.970 1.00 95.12 122 LEU A C 1
ATOM 945 O O . LEU A 1 122 ? -11.689 3.096 2.212 1.00 95.12 122 LEU A O 1
ATOM 949 N N . TRP A 1 123 ? -12.423 5.185 2.556 1.00 96.56 123 TRP A N 1
ATOM 950 C CA . TRP A 1 123 ? -12.054 5.663 1.227 1.00 96.56 123 TRP A CA 1
ATOM 951 C C . TRP A 1 123 ? -10.572 6.013 1.186 1.00 96.56 123 TRP A C 1
ATOM 953 O O . TRP A 1 123 ? -10.068 6.691 2.080 1.00 96.56 123 TRP A O 1
ATOM 963 N N . ALA A 1 124 ? -9.877 5.595 0.132 1.00 97.12 124 ALA A N 1
ATOM 964 C CA . ALA A 1 124 ? -8.484 5.958 -0.073 1.00 97.12 124 ALA A CA 1
ATOM 965 C C . ALA A 1 124 ? -8.148 6.200 -1.546 1.00 97.12 124 ALA A C 1
ATOM 967 O O . ALA A 1 124 ? -8.734 5.598 -2.449 1.00 97.12 124 ALA A O 1
ATOM 968 N N . GLN A 1 125 ? -7.162 7.068 -1.760 1.00 97.75 125 GLN A N 1
ATOM 969 C CA . GLN A 1 125 ? -6.397 7.144 -2.995 1.00 97.75 125 GLN A CA 1
ATOM 970 C C . GLN A 1 125 ? -5.264 6.119 -2.906 1.00 97.75 125 GLN A C 1
ATOM 972 O O . GLN A 1 125 ? -4.434 6.186 -1.996 1.00 97.75 125 GLN A O 1
ATOM 977 N N . LEU A 1 126 ? -5.237 5.187 -3.849 1.00 98.19 126 LEU A N 1
ATOM 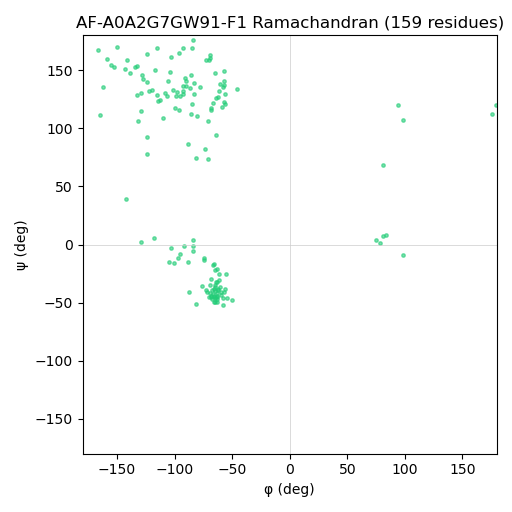978 C CA . LEU A 1 126 ? -4.162 4.230 -4.056 1.00 98.19 126 LEU A CA 1
ATOM 979 C C . LEU A 1 126 ? -3.300 4.702 -5.231 1.00 98.19 126 LEU A C 1
ATOM 981 O O . LEU A 1 126 ? -3.830 5.029 -6.288 1.00 98.19 126 LEU A O 1
ATOM 985 N N . ASN A 1 127 ? -1.984 4.678 -5.049 1.00 98.12 127 ASN A N 1
ATOM 986 C CA . ASN A 1 127 ? -0.993 4.785 -6.115 1.00 98.12 127 ASN A CA 1
ATOM 987 C C . ASN A 1 127 ? -0.097 3.551 -6.071 1.00 98.12 127 ASN A C 1
ATOM 989 O O . ASN A 1 127 ? 0.388 3.189 -4.995 1.00 98.12 127 ASN A O 1
ATOM 993 N N . VAL A 1 128 ? 0.132 2.917 -7.216 1.00 97.81 128 VAL A N 1
ATOM 994 C CA . VAL A 1 128 ? 0.956 1.711 -7.330 1.00 97.81 128 VAL A CA 1
ATOM 995 C C . VAL A 1 128 ? 1.981 1.889 -8.433 1.00 97.81 128 VAL A C 1
ATOM 997 O O . VAL A 1 128 ? 1.634 2.244 -9.557 1.00 97.81 128 VAL A O 1
ATOM 1000 N N . SER A 1 129 ? 3.236 1.587 -8.118 1.00 97.12 129 SER A N 1
ATOM 1001 C CA . SER A 1 129 ? 4.334 1.531 -9.085 1.00 97.12 129 SER A CA 1
ATOM 1002 C C . SER A 1 129 ? 5.005 0.164 -9.022 1.00 97.12 129 SER A C 1
ATOM 1004 O O . SER A 1 129 ? 5.206 -0.382 -7.933 1.00 97.12 129 SER A O 1
ATOM 1006 N N . MET A 1 130 ? 5.370 -0.386 -10.177 1.00 95.31 130 MET A N 1
ATOM 1007 C CA . MET A 1 130 ? 6.0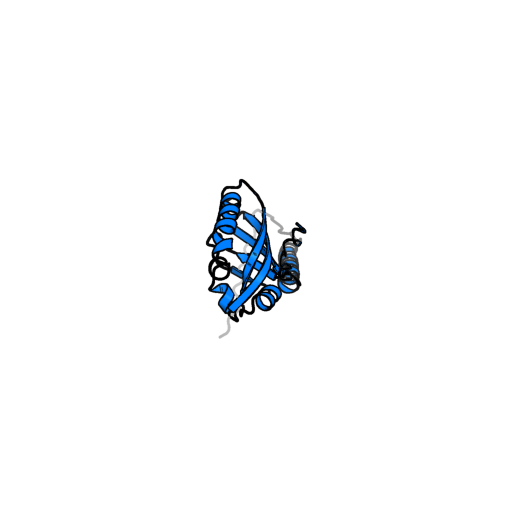70 -1.667 -10.264 1.00 95.31 130 MET A CA 1
ATOM 1008 C C . MET A 1 130 ? 7.584 -1.471 -10.235 1.00 95.31 130 MET A C 1
ATOM 1010 O O . MET A 1 130 ? 8.121 -0.603 -10.920 1.00 95.31 130 MET A O 1
ATOM 1014 N N . ILE A 1 131 ? 8.269 -2.310 -9.461 1.00 93.94 131 ILE A N 1
ATOM 1015 C CA . ILE A 1 131 ? 9.725 -2.434 -9.477 1.00 93.94 131 ILE A CA 1
ATOM 1016 C C . ILE A 1 131 ? 10.081 -3.749 -10.161 1.00 93.94 131 ILE A C 1
ATOM 1018 O O . ILE A 1 131 ? 9.570 -4.808 -9.791 1.00 93.94 131 ILE A O 1
ATOM 1022 N N . LEU A 1 132 ? 10.955 -3.666 -11.161 1.00 92.75 132 LEU A N 1
ATOM 1023 C CA . LEU A 1 132 ? 11.454 -4.822 -11.897 1.00 92.75 132 LEU A CA 1
ATOM 1024 C C . LEU A 1 132 ? 12.658 -5.444 -11.181 1.00 92.75 132 LEU A C 1
ATOM 1026 O O . LEU A 1 132 ? 13.448 -4.739 -10.551 1.00 92.75 132 LEU A O 1
ATOM 1030 N N . GLY A 1 133 ? 12.778 -6.764 -11.273 1.00 90.00 133 GLY A N 1
ATOM 1031 C CA . GLY A 1 133 ? 13.949 -7.522 -10.851 1.00 90.00 133 GLY A CA 1
ATOM 1032 C C . GLY A 1 133 ? 15.031 -7.556 -11.927 1.00 90.00 133 GLY 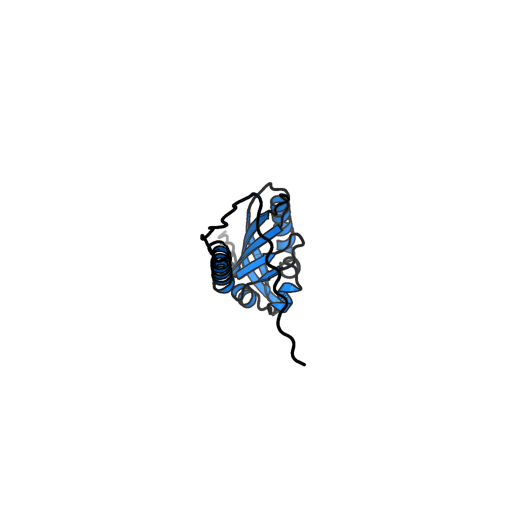A C 1
ATOM 1033 O O . GLY A 1 133 ? 14.843 -7.081 -13.048 1.00 90.00 133 GLY A O 1
ATOM 1034 N N . ASP A 1 134 ? 16.168 -8.164 -11.591 1.00 89.31 134 ASP A N 1
ATOM 1035 C CA . ASP A 1 134 ? 17.315 -8.302 -12.501 1.00 89.31 134 ASP A CA 1
ATOM 1036 C C . ASP A 1 134 ? 17.000 -9.157 -13.745 1.00 89.31 134 ASP A C 1
ATOM 1038 O O . ASP A 1 134 ? 17.673 -9.049 -14.768 1.00 89.31 134 ASP A O 1
ATOM 1042 N N . ASP A 1 135 ? 15.969 -10.002 -13.667 1.00 89.38 135 ASP A N 1
ATOM 1043 C CA . ASP A 1 135 ? 15.451 -10.825 -14.763 1.00 89.38 135 ASP A CA 1
ATOM 1044 C C . ASP A 1 135 ? 14.465 -10.075 -15.678 1.00 89.38 135 ASP A C 1
ATOM 1046 O O . ASP A 1 135 ? 13.983 -10.639 -16.661 1.00 89.38 135 ASP A O 1
ATOM 1050 N N . GLY A 1 136 ? 14.166 -8.809 -15.370 1.00 85.00 136 GLY A N 1
ATOM 1051 C CA . GLY A 1 136 ? 13.169 -7.997 -16.066 1.00 85.00 136 GLY A CA 1
ATOM 1052 C C . GLY A 1 136 ? 11.722 -8.311 -15.675 1.00 85.00 136 GLY A C 1
ATOM 1053 O O . GLY A 1 136 ? 10.813 -7.682 -16.213 1.00 85.00 136 GLY A O 1
ATOM 1054 N N . GLY A 1 137 ? 11.491 -9.249 -14.749 1.00 88.00 137 GLY A N 1
ATOM 1055 C CA . GLY A 1 137 ? 10.170 -9.575 -14.217 1.00 88.00 137 GLY A CA 1
ATOM 1056 C C . GLY A 1 137 ? 9.750 -8.662 -13.057 1.00 88.00 137 GLY A C 1
ATOM 1057 O O . GLY A 1 137 ? 10.569 -7.918 -12.516 1.00 88.00 137 GLY A O 1
ATOM 1058 N N . PRO A 1 138 ? 8.475 -8.699 -12.628 1.00 89.94 138 PRO A N 1
ATOM 1059 C CA . PRO A 1 138 ? 8.008 -7.923 -11.482 1.00 89.94 138 PRO A CA 1
ATOM 1060 C C . PRO A 1 138 ? 8.626 -8.453 -10.181 1.00 89.94 138 PRO A C 1
ATOM 1062 O O . PRO A 1 138 ? 8.332 -9.570 -9.755 1.00 89.94 138 PRO A O 1
ATOM 1065 N N . ALA A 1 139 ? 9.444 -7.643 -9.506 1.00 92.12 139 ALA A N 1
ATOM 1066 C CA . ALA A 1 139 ? 10.011 -7.998 -8.205 1.00 92.12 139 ALA A CA 1
ATOM 1067 C C . ALA A 1 139 ? 9.011 -7.735 -7.071 1.00 92.12 139 ALA A C 1
ATOM 1069 O O . ALA A 1 139 ? 8.756 -8.603 -6.235 1.00 92.12 139 ALA A O 1
ATOM 1070 N N . PHE A 1 140 ? 8.449 -6.525 -7.033 1.00 94.50 140 PHE A N 1
ATOM 1071 C CA . PHE A 1 140 ? 7.427 -6.099 -6.077 1.00 94.50 140 PHE A CA 1
ATOM 1072 C C . PHE A 1 140 ? 6.778 -4.790 -6.535 1.00 94.50 140 PHE A C 1
ATOM 1074 O O . PHE A 1 140 ? 7.283 -4.084 -7.409 1.00 94.50 140 PHE A O 1
ATOM 1081 N N . PHE A 1 141 ? 5.673 -4.438 -5.895 1.00 96.25 141 PHE A N 1
ATOM 1082 C CA . PHE A 1 141 ? 4.989 -3.169 -6.079 1.00 96.25 141 PHE A CA 1
ATOM 1083 C C . PHE A 1 141 ? 5.231 -2.255 -4.885 1.00 96.25 141 PHE A C 1
ATOM 1085 O O . PHE A 1 141 ? 5.212 -2.703 -3.736 1.00 96.25 141 PHE A O 1
ATOM 1092 N N . VAL A 1 142 ? 5.416 -0.967 -5.154 1.00 96.75 142 VAL A N 1
ATOM 1093 C CA . VAL A 1 142 ? 5.369 0.089 -4.143 1.00 96.75 142 VAL A CA 1
ATOM 1094 C C . VAL A 1 142 ? 3.965 0.672 -4.166 1.00 96.75 142 VAL A C 1
ATOM 1096 O O . VAL A 1 142 ? 3.555 1.261 -5.163 1.00 96.75 142 VAL A O 1
ATOM 1099 N N . SER A 1 143 ? 3.234 0.515 -3.068 1.00 97.50 143 SER A N 1
ATOM 1100 C CA . SER A 1 143 ? 1.888 1.062 -2.909 1.00 97.50 143 SER A CA 1
ATOM 1101 C C . SER A 1 143 ? 1.897 2.218 -1.920 1.00 97.50 143 SER A C 1
ATOM 1103 O O . SER A 1 143 ? 2.409 2.080 -0.808 1.00 97.50 143 SER A O 1
ATOM 1105 N N . GLN A 1 144 ? 1.298 3.339 -2.308 1.00 98.00 144 GLN A N 1
ATOM 1106 C CA . GLN A 1 144 ? 1.050 4.492 -1.448 1.00 98.00 144 GLN A CA 1
ATOM 1107 C C . GLN A 1 144 ? -0.457 4.678 -1.303 1.00 98.00 144 GLN A C 1
ATOM 1109 O O . GLN A 1 144 ? -1.188 4.685 -2.292 1.00 98.00 144 GLN A O 1
ATOM 1114 N N . ILE A 1 145 ? -0.918 4.789 -0.063 1.00 98.06 145 ILE A N 1
ATOM 1115 C CA . ILE A 1 145 ? -2.328 4.771 0.306 1.00 98.06 145 ILE A CA 1
ATOM 1116 C C . ILE A 1 145 ? -2.590 5.982 1.191 1.00 98.06 145 ILE A C 1
ATOM 1118 O O . ILE A 1 145 ? -2.062 6.096 2.301 1.00 98.06 145 ILE A O 1
ATOM 1122 N N . GLN A 1 146 ? -3.417 6.889 0.686 1.00 97.69 146 GLN A N 1
ATOM 1123 C CA . GLN A 1 146 ? -3.833 8.087 1.398 1.00 97.69 146 GLN A CA 1
ATOM 1124 C C . GLN A 1 146 ? -5.328 8.014 1.684 1.00 97.69 146 GLN A C 1
ATOM 1126 O O . GLN A 1 146 ? -6.129 7.881 0.761 1.00 97.69 146 GLN A O 1
ATOM 1131 N N . GLY A 1 147 ? -5.704 8.129 2.958 1.00 96.38 147 GLY A N 1
ATOM 1132 C CA . GLY A 1 147 ? -7.105 8.229 3.353 1.00 96.38 147 GLY A CA 1
ATOM 1133 C C . GLY A 1 147 ? -7.773 9.457 2.738 1.00 96.38 147 GLY A C 1
ATOM 1134 O O . GLY A 1 147 ? -7.189 10.542 2.693 1.00 96.38 147 GLY A O 1
ATOM 1135 N N . LEU A 1 148 ? -9.002 9.278 2.272 1.00 94.44 148 LEU A N 1
ATOM 1136 C CA . LEU A 1 148 ? -9.844 10.329 1.723 1.00 94.44 148 LEU A CA 1
ATOM 1137 C C . LEU A 1 148 ? -11.095 10.502 2.590 1.00 94.44 148 LEU A C 1
ATOM 1139 O O . LEU A 1 148 ? -11.589 9.527 3.160 1.00 94.44 148 LEU A O 1
ATOM 1143 N N . PRO A 1 149 ? -11.659 11.720 2.651 1.00 90.12 149 PRO A N 1
ATOM 1144 C CA . PRO A 1 149 ? -12.992 11.917 3.195 1.00 90.12 149 PRO A CA 1
ATOM 1145 C C . PRO A 1 149 ? -14.019 11.064 2.445 1.00 90.12 149 PRO A C 1
ATOM 1147 O O . PRO A 1 149 ? -13.894 10.835 1.237 1.00 90.12 149 PRO A O 1
ATOM 1150 N N . VAL A 1 150 ? -15.066 10.644 3.156 1.00 84.94 150 VAL A N 1
ATOM 1151 C CA . VAL A 1 150 ? -16.229 10.002 2.535 1.00 84.94 150 VAL A CA 1
ATOM 1152 C C . VAL A 1 150 ? -16.793 10.959 1.474 1.00 84.94 150 VAL A C 1
ATOM 1154 O O . VAL A 1 150 ? -16.978 12.144 1.771 1.00 84.94 150 VAL A O 1
ATOM 1157 N N . PRO A 1 151 ? -17.033 10.500 0.231 1.00 79.12 151 PRO A N 1
ATOM 1158 C CA . PRO A 1 151 ? -17.610 11.345 -0.801 1.00 79.12 151 PRO A CA 1
ATOM 1159 C C . PRO A 1 151 ? -18.967 11.875 -0.334 1.00 79.12 151 PRO A C 1
ATOM 1161 O O . PRO A 1 151 ? -19.775 11.134 0.227 1.00 79.12 151 PRO A O 1
ATOM 1164 N N . ALA A 1 152 ? -19.206 13.168 -0.559 1.00 75.62 152 ALA A N 1
ATOM 1165 C CA . ALA A 1 152 ? -20.488 13.774 -0.239 1.00 75.62 152 ALA A CA 1
ATOM 1166 C C . ALA A 1 152 ? -21.613 13.033 -0.986 1.00 75.62 152 ALA A C 1
ATOM 1168 O O . ALA A 1 152 ? -21.418 12.667 -2.151 1.00 75.62 152 ALA A O 1
ATOM 1169 N N . PRO A 1 153 ? -22.783 12.815 -0.357 1.00 73.44 153 PRO A N 1
ATOM 1170 C CA . PRO A 1 153 ? -23.917 12.228 -1.048 1.00 73.44 153 PRO A CA 1
ATOM 1171 C C . PRO A 1 153 ? -24.256 13.093 -2.263 1.00 73.44 153 PRO A C 1
ATOM 1173 O O . PRO A 1 153 ? -24.509 14.292 -2.138 1.00 73.44 153 PRO A O 1
ATOM 1176 N N . THR A 1 154 ? -24.250 12.493 -3.451 1.00 61.22 154 THR A N 1
ATOM 1177 C CA . THR A 1 154 ? -24.716 13.154 -4.669 1.00 61.22 154 THR A CA 1
ATOM 1178 C C . THR A 1 154 ? -26.237 13.225 -4.606 1.00 61.22 154 THR A C 1
ATOM 1180 O O . THR A 1 154 ? -26.928 12.354 -5.130 1.00 61.22 154 THR A O 1
ATOM 1183 N N . TRP A 1 155 ? -26.778 14.220 -3.900 1.00 61.41 155 TRP A N 1
ATOM 1184 C CA . TRP A 1 155 ? -28.200 14.534 -3.995 1.00 61.41 155 TRP A CA 1
ATOM 1185 C C . TRP A 1 155 ? -28.475 15.048 -5.415 1.00 61.41 155 TRP A C 1
ATOM 1187 O O . TRP A 1 155 ? -27.850 16.035 -5.817 1.00 61.41 155 TRP A O 1
ATOM 1197 N N . PRO A 1 156 ? -29.365 14.423 -6.205 1.00 61.59 156 PRO A N 1
ATOM 1198 C CA . PRO A 1 156 ? -29.816 15.056 -7.431 1.00 61.59 156 PRO A CA 1
ATOM 1199 C C . PRO A 1 156 ? -30.567 16.327 -7.031 1.00 61.59 156 PRO A C 1
ATOM 1201 O O . PRO A 1 156 ? -31.475 16.270 -6.203 1.00 61.59 156 PRO A O 1
ATOM 1204 N N . ALA A 1 157 ? -30.179 17.482 -7.582 1.00 56.12 157 ALA A N 1
ATOM 1205 C CA . ALA A 1 157 ? -30.954 18.710 -7.419 1.00 56.12 157 ALA A CA 1
ATOM 1206 C C . ALA A 1 157 ? -32.442 18.393 -7.671 1.00 56.12 157 ALA A C 1
ATOM 1208 O O . ALA A 1 157 ? -32.730 17.669 -8.631 1.00 56.12 157 ALA A O 1
ATOM 1209 N N . PRO A 1 158 ? -33.382 18.858 -6.824 1.00 60.38 158 PRO A N 1
ATOM 1210 C CA . PRO A 1 158 ? -34.790 18.625 -7.089 1.00 60.38 158 PRO A CA 1
ATOM 1211 C C . PRO A 1 158 ? -35.093 19.188 -8.475 1.00 60.38 158 PRO A C 1
ATOM 1213 O O . PRO A 1 158 ? -34.848 20.365 -8.742 1.00 60.38 158 PRO A O 1
ATOM 1216 N N . VAL A 1 159 ? -35.569 18.321 -9.368 1.00 64.12 159 VAL A N 1
ATOM 1217 C CA . VAL A 1 159 ? -36.163 18.747 -10.628 1.00 64.12 159 VAL A CA 1
ATOM 1218 C C . VAL A 1 159 ? -37.416 19.535 -10.261 1.00 64.12 159 VAL A C 1
ATOM 1220 O O . VAL A 1 159 ? -38.461 18.970 -9.950 1.00 64.12 159 VAL A O 1
ATOM 1223 N N . SER A 1 160 ? -37.278 20.856 -10.174 1.00 64.50 160 SER A N 1
ATOM 1224 C CA . SER A 1 160 ? -38.424 21.755 -10.174 1.00 64.50 160 SER A CA 1
ATOM 1225 C C . SER A 1 160 ? -39.171 21.501 -11.481 1.00 64.50 160 SER A C 1
ATOM 1227 O O . SER A 1 160 ? -38.565 21.594 -12.550 1.00 64.50 160 SER A O 1
ATOM 1229 N N . GLY A 1 161 ? -40.425 21.063 -11.349 1.00 63.16 161 GLY A N 1
ATOM 1230 C CA . GLY A 1 161 ? -41.298 20.673 -12.458 1.00 63.16 161 GLY A CA 1
ATOM 1231 C C . GLY A 1 161 ? -41.697 21.806 -13.388 1.00 63.16 161 GLY A C 1
ATOM 1232 O O . GLY A 1 161 ? -41.383 22.982 -13.092 1.00 63.16 161 GLY A O 1
#